Protein AF-A0A660LXP2-F1 (afdb_monomer_lite)

Foldseek 3Di:
DADDDDPVLVVVVCCVVPPPVDPDDDDDDDPPPCSLLSVLLVQVCCQLPDAPDDDDDDDPDVVCCVVPNLVSNVVNCVNNVHDDPPAWHADPVVRDIHGPRD

Structure (mmCIF, N/CA/C/O backbone):
data_AF-A0A660LXP2-F1
#
_entry.id   AF-A0A660LXP2-F1
#
loop_
_atom_site.group_PDB
_atom_site.id
_atom_site.type_symbol
_atom_site.label_atom_id
_atom_site.label_alt_id
_atom_site.label_comp_id
_atom_site.label_asym_id
_atom_site.label_entity_id
_atom_site.label_seq_id
_atom_site.pdbx_PDB_ins_code
_atom_site.Cartn_x
_atom_site.Cartn_y
_atom_site.Cartn_z
_atom_site.occupancy
_atom_site.B_iso_or_equiv
_atom_site.auth_seq_id
_atom_site.auth_comp_id
_atom_site.auth_asym_id
_atom_site.auth_atom_id
_atom_site.pdbx_PDB_model_num
ATOM 1 N N . MET A 1 1 ? -5.708 15.949 -5.664 1.00 46.12 1 MET A N 1
ATOM 2 C CA . MET A 1 1 ? -4.763 15.907 -6.815 1.00 46.12 1 MET A CA 1
ATOM 3 C C . MET A 1 1 ? -4.795 14.492 -7.370 1.00 46.12 1 MET A C 1
ATOM 5 O O . MET A 1 1 ? -5.002 13.580 -6.582 1.00 46.12 1 MET A O 1
ATOM 9 N N . SER A 1 2 ? -4.636 14.283 -8.678 1.00 57.12 2 SER A N 1
ATOM 10 C CA . SER A 1 2 ? -4.462 12.931 -9.225 1.00 57.12 2 SER A CA 1
ATOM 11 C C . SER A 1 2 ? -3.064 12.417 -8.874 1.00 57.12 2 SER A C 1
ATOM 13 O O . SER A 1 2 ? -2.081 13.140 -9.034 1.00 57.12 2 SER A O 1
ATOM 15 N N . LEU A 1 3 ? -2.967 11.192 -8.359 1.00 78.62 3 LEU A N 1
ATOM 16 C CA . LEU A 1 3 ? -1.688 10.556 -8.056 1.00 78.62 3 LEU A CA 1
ATOM 17 C C . LEU A 1 3 ? -0.933 10.259 -9.362 1.00 78.62 3 LEU A C 1
ATOM 19 O O . LEU A 1 3 ? -1.321 9.367 -10.108 1.00 78.62 3 LEU A O 1
ATOM 23 N N . GLU A 1 4 ? 0.159 10.978 -9.620 1.00 84.88 4 GLU A N 1
ATOM 24 C CA . GLU A 1 4 ? 1.060 10.690 -10.742 1.00 84.88 4 GLU A CA 1
ATOM 25 C C . GLU A 1 4 ? 2.181 9.735 -10.307 1.00 84.88 4 GLU A C 1
ATOM 27 O O . GLU A 1 4 ? 2.966 10.032 -9.398 1.00 84.88 4 GLU A O 1
ATOM 32 N N . LEU A 1 5 ? 2.265 8.574 -10.961 1.00 87.62 5 LEU A N 1
ATOM 33 C CA . LEU A 1 5 ? 3.306 7.578 -10.718 1.00 87.62 5 LEU A CA 1
ATOM 34 C C . LEU A 1 5 ? 4.524 7.824 -11.613 1.00 87.62 5 LEU A C 1
ATOM 36 O O . LEU A 1 5 ? 4.410 8.186 -12.783 1.00 87.62 5 LEU A O 1
ATOM 40 N N . LYS A 1 6 ? 5.728 7.572 -11.085 1.00 89.88 6 LYS A N 1
ATOM 41 C CA . LYS A 1 6 ? 6.942 7.559 -11.917 1.00 89.88 6 LYS A CA 1
ATOM 42 C C . LYS A 1 6 ? 6.855 6.416 -12.937 1.00 89.88 6 LYS A C 1
ATOM 44 O O . LYS A 1 6 ? 6.303 5.374 -12.592 1.00 89.88 6 LYS A O 1
ATOM 49 N N . PRO A 1 7 ? 7.527 6.499 -14.101 1.00 91.88 7 PRO A N 1
ATOM 50 C CA . PRO A 1 7 ? 7.448 5.458 -15.133 1.00 91.88 7 PRO A CA 1
ATOM 51 C C . PRO A 1 7 ? 7.713 4.033 -14.621 1.00 91.88 7 PRO A C 1
ATOM 53 O O . PRO A 1 7 ? 6.982 3.107 -14.942 1.00 91.88 7 PRO A O 1
ATOM 56 N N . LYS A 1 8 ? 8.708 3.857 -13.739 1.00 90.25 8 LYS A N 1
ATOM 57 C CA . LYS A 1 8 ? 9.015 2.548 -13.135 1.00 90.25 8 LYS A CA 1
ATOM 58 C C . LYS A 1 8 ? 7.977 2.079 -12.104 1.00 90.25 8 LYS A C 1
ATOM 60 O O . LYS A 1 8 ? 7.868 0.889 -11.844 1.00 90.25 8 LYS A O 1
ATOM 65 N N . GLN A 1 9 ? 7.276 2.999 -11.449 1.00 91.12 9 GLN A N 1
ATOM 66 C CA . GLN A 1 9 ? 6.177 2.647 -10.547 1.00 91.12 9 GLN A CA 1
ATOM 67 C C . GLN A 1 9 ? 4.949 2.241 -11.360 1.00 91.12 9 GLN A C 1
ATOM 69 O O . GLN A 1 9 ? 4.342 1.229 -11.037 1.00 91.12 9 GLN A O 1
ATOM 74 N N . GLN A 1 10 ? 4.660 2.969 -12.444 1.00 92.31 10 GLN A N 1
ATOM 75 C CA . GLN A 1 10 ? 3.593 2.619 -13.376 1.00 92.31 10 GLN A CA 1
ATOM 76 C C . GLN A 1 10 ? 3.816 1.227 -13.970 1.00 92.31 10 GLN A C 1
ATOM 78 O O . GLN A 1 10 ? 2.943 0.384 -13.842 1.00 92.31 10 GLN A O 1
ATOM 83 N N . SER A 1 11 ? 5.029 0.918 -14.444 1.00 92.44 11 SER A N 1
ATOM 84 C CA . SER A 1 11 ? 5.323 -0.419 -14.978 1.00 92.44 11 SER A CA 1
ATOM 85 C C . SER A 1 11 ? 5.099 -1.550 -13.969 1.00 92.44 11 SER A C 1
ATOM 87 O O . SER A 1 11 ? 4.856 -2.678 -14.364 1.00 92.44 11 SER A O 1
ATOM 89 N N . VAL A 1 12 ? 5.228 -1.283 -12.661 1.00 92.12 12 VAL A N 1
ATOM 90 C CA . VAL A 1 12 ? 4.916 -2.288 -11.630 1.00 92.12 12 VAL A CA 1
ATOM 91 C C . VAL A 1 12 ? 3.407 -2.501 -11.529 1.00 92.12 12 VAL A C 1
ATOM 93 O O . VAL A 1 12 ? 2.985 -3.642 -11.405 1.00 92.12 12 VAL A O 1
ATOM 96 N N . VAL A 1 13 ? 2.612 -1.431 -11.586 1.00 90.50 13 VAL A N 1
ATOM 97 C CA . VAL A 1 13 ? 1.142 -1.515 -11.589 1.00 90.50 13 VAL A CA 1
ATOM 98 C C . VAL A 1 13 ? 0.649 -2.238 -12.839 1.00 90.50 13 VAL A C 1
ATOM 100 O O . VAL A 1 13 ? -0.164 -3.147 -12.721 1.00 90.50 13 VAL A O 1
ATOM 103 N N . ASP A 1 14 ? 1.202 -1.899 -14.004 1.00 91.75 14 ASP A N 1
ATOM 104 C CA . ASP A 1 14 ? 0.851 -2.532 -15.279 1.00 91.75 14 ASP A CA 1
ATOM 105 C C . ASP A 1 14 ? 1.116 -4.047 -15.224 1.00 91.75 14 ASP A C 1
ATOM 107 O O . ASP A 1 14 ? 0.238 -4.839 -15.538 1.00 91.75 14 ASP A O 1
ATOM 111 N N . ILE A 1 15 ? 2.282 -4.472 -14.711 1.00 91.69 15 ILE A N 1
ATOM 112 C CA . ILE A 1 15 ? 2.603 -5.902 -14.543 1.00 91.69 15 ILE A CA 1
ATOM 113 C C . ILE A 1 15 ? 1.582 -6.617 -13.644 1.00 91.69 15 ILE A C 1
ATOM 115 O O . ILE A 1 15 ? 1.214 -7.749 -13.930 1.00 91.69 15 ILE A O 1
ATOM 119 N N . ILE A 1 16 ? 1.122 -5.989 -12.559 1.00 87.81 16 ILE A N 1
ATOM 120 C CA . ILE A 1 16 ? 0.162 -6.615 -11.631 1.00 87.81 16 ILE A CA 1
ATOM 121 C C . ILE A 1 16 ? -1.200 -6.807 -12.282 1.00 87.81 16 ILE A C 1
ATOM 123 O O . ILE A 1 16 ? -1.846 -7.826 -12.058 1.00 87.81 16 ILE A O 1
ATOM 127 N N . ASN A 1 17 ? -1.637 -5.817 -13.054 1.00 86.50 17 ASN A N 1
ATOM 128 C CA . ASN A 1 17 ? -2.966 -5.820 -13.648 1.00 86.50 17 ASN A CA 1
ATOM 129 C C . ASN A 1 17 ? -3.031 -6.679 -14.917 1.00 86.50 17 ASN A C 1
ATOM 131 O O . ASN A 1 17 ? -4.051 -7.325 -15.157 1.00 86.50 17 ASN A O 1
ATOM 135 N N . ASP A 1 18 ? -1.952 -6.704 -15.705 1.00 90.75 18 ASP A N 1
ATOM 136 C CA . ASP A 1 18 ? -1.976 -7.241 -17.068 1.00 90.75 18 ASP A CA 1
ATOM 137 C C . ASP A 1 18 ? -1.254 -8.592 -17.221 1.00 90.75 18 ASP A C 1
ATOM 139 O O . ASP A 1 18 ? -1.448 -9.270 -18.232 1.00 90.75 18 ASP A O 1
ATOM 143 N N . CYS A 1 19 ? -0.438 -9.008 -16.244 1.00 89.75 19 CYS A N 1
ATOM 144 C CA . CYS A 1 19 ? 0.328 -10.261 -16.289 1.00 89.75 19 CYS A CA 1
ATOM 145 C C . CYS A 1 19 ? -0.153 -11.243 -15.202 1.00 89.75 19 CYS A C 1
ATOM 147 O O . CYS A 1 19 ? 0.502 -11.377 -14.163 1.00 89.75 19 CYS A O 1
ATOM 149 N N . PRO A 1 20 ? -1.285 -11.948 -15.407 1.00 84.44 20 PRO A N 1
ATOM 150 C CA . PRO A 1 20 ? -1.863 -12.852 -14.406 1.00 84.44 20 PRO A CA 1
ATOM 151 C C . PRO A 1 20 ? -0.959 -14.040 -14.038 1.00 84.44 20 PRO A C 1
ATOM 153 O O . PRO A 1 20 ? -1.202 -14.705 -13.039 1.00 84.44 20 PRO A O 1
ATOM 156 N N . GLU A 1 21 ? 0.071 -14.328 -14.833 1.00 90.56 21 GLU A N 1
ATOM 157 C CA . GLU A 1 21 ? 1.092 -15.338 -14.552 1.00 90.56 21 GLU A CA 1
ATOM 158 C C . GLU A 1 21 ? 2.152 -14.893 -13.528 1.00 90.56 21 GLU A C 1
ATOM 160 O O . GLU A 1 21 ? 2.980 -15.700 -13.100 1.00 90.56 21 GLU A O 1
ATOM 165 N N . VAL A 1 22 ? 2.179 -13.608 -13.160 1.00 86.94 22 VAL A N 1
ATOM 166 C CA . VAL A 1 22 ? 3.131 -13.069 -12.186 1.00 86.94 22 VAL A CA 1
ATOM 167 C C . VAL A 1 22 ? 2.557 -13.198 -10.779 1.00 86.94 22 VAL A C 1
ATOM 169 O O . VAL A 1 22 ? 1.853 -12.326 -10.281 1.00 86.94 22 VAL A O 1
ATOM 172 N N . ASP A 1 23 ? 2.953 -14.262 -10.085 1.00 86.38 23 ASP A N 1
ATOM 173 C CA . ASP A 1 23 ? 2.489 -14.525 -8.715 1.00 86.38 23 ASP A CA 1
ATOM 174 C C . ASP A 1 23 ? 3.214 -13.691 -7.645 1.00 86.38 23 ASP A C 1
ATOM 176 O O . ASP A 1 23 ? 2.816 -13.646 -6.480 1.00 86.38 23 ASP A O 1
ATOM 180 N N . THR A 1 24 ? 4.367 -13.098 -7.970 1.00 88.00 24 THR A N 1
ATOM 181 C CA . THR A 1 24 ? 5.209 -12.414 -6.979 1.00 88.00 24 THR A CA 1
ATOM 182 C C . THR A 1 24 ? 5.988 -11.262 -7.587 1.00 88.00 24 THR A C 1
ATOM 184 O O . THR A 1 24 ? 6.712 -11.419 -8.569 1.00 88.00 24 THR A O 1
ATOM 187 N N . ILE A 1 25 ? 5.938 -10.114 -6.910 1.00 89.19 25 ILE A N 1
ATOM 188 C CA . ILE A 1 25 ? 6.740 -8.938 -7.245 1.00 89.19 25 ILE A CA 1
ATOM 189 C C . ILE A 1 25 ? 7.721 -8.636 -6.127 1.00 89.19 25 ILE A C 1
ATOM 191 O O . ILE A 1 25 ? 7.361 -8.495 -4.958 1.00 89.19 25 ILE A O 1
ATOM 195 N N . TYR A 1 26 ? 8.984 -8.472 -6.513 1.00 91.06 26 TYR A N 1
ATOM 196 C CA . TYR A 1 26 ? 10.056 -8.135 -5.593 1.00 91.06 26 TYR A CA 1
ATOM 197 C C . TYR A 1 26 ? 10.612 -6.735 -5.866 1.00 91.06 26 TYR A C 1
ATOM 199 O O . TYR A 1 26 ? 11.274 -6.480 -6.872 1.00 91.06 26 TYR A O 1
ATOM 207 N N . LEU A 1 27 ? 10.363 -5.810 -4.934 1.00 91.62 27 LEU A N 1
ATOM 208 C CA . LEU A 1 27 ? 10.813 -4.420 -5.029 1.00 91.62 27 LEU A CA 1
ATOM 209 C C . LEU A 1 27 ? 12.113 -4.208 -4.237 1.00 91.62 27 LEU A C 1
ATOM 211 O O . LEU A 1 27 ? 12.094 -3.992 -3.024 1.00 91.62 27 LEU A O 1
ATOM 215 N N . ILE A 1 28 ? 13.250 -4.178 -4.937 1.00 91.56 28 ILE A N 1
ATOM 216 C CA . ILE A 1 28 ? 14.583 -3.916 -4.366 1.00 91.56 28 ILE A CA 1
ATOM 217 C C . ILE A 1 28 ? 15.192 -2.608 -4.894 1.00 91.56 28 ILE A C 1
ATOM 219 O O . ILE A 1 28 ? 14.878 -2.144 -5.989 1.00 91.56 28 ILE A O 1
ATOM 223 N N . GLY A 1 29 ? 16.053 -1.976 -4.092 1.00 87.12 29 GLY A N 1
ATOM 224 C CA . GLY A 1 29 ? 16.817 -0.790 -4.489 1.00 87.12 29 GLY A CA 1
ATOM 225 C C . GLY A 1 29 ? 17.053 0.194 -3.346 1.00 87.12 29 GLY A C 1
ATOM 226 O O . GLY A 1 29 ? 16.659 -0.053 -2.204 1.00 87.12 29 GLY A O 1
ATOM 227 N N . ALA A 1 30 ? 17.648 1.342 -3.674 1.00 89.44 30 ALA A N 1
ATOM 228 C CA . ALA A 1 30 ? 18.045 2.374 -2.715 1.00 89.44 30 ALA A CA 1
ATOM 229 C C . ALA A 1 30 ? 16.889 2.887 -1.835 1.00 89.44 30 ALA A C 1
ATOM 231 O O . ALA A 1 30 ? 15.718 2.859 -2.217 1.00 89.44 30 ALA A O 1
ATOM 232 N N . VAL A 1 31 ? 17.204 3.362 -0.631 1.00 86.06 31 VAL A N 1
ATOM 233 C CA . VAL A 1 31 ? 16.223 3.987 0.274 1.00 86.06 31 VAL A CA 1
ATOM 234 C C . VAL A 1 31 ? 15.653 5.262 -0.370 1.00 86.06 31 VAL A C 1
ATOM 236 O O . VAL A 1 31 ? 16.336 5.927 -1.139 1.00 86.06 31 VAL A O 1
ATOM 239 N N . GLY A 1 32 ? 14.386 5.589 -0.093 1.00 83.62 32 GLY A N 1
ATOM 240 C CA . GLY A 1 32 ? 13.752 6.823 -0.587 1.00 83.62 32 GLY A CA 1
ATOM 241 C C . GLY A 1 32 ? 13.226 6.770 -2.027 1.00 83.62 32 GLY A C 1
ATOM 242 O O . GLY A 1 32 ? 12.720 7.763 -2.534 1.00 83.62 32 GLY A O 1
ATOM 243 N N . THR A 1 33 ? 13.279 5.616 -2.698 1.00 86.56 33 THR A N 1
ATOM 244 C CA . THR A 1 33 ? 12.814 5.481 -4.094 1.00 86.56 33 THR A CA 1
ATOM 245 C C . THR A 1 33 ? 11.319 5.150 -4.240 1.00 86.56 33 THR A C 1
ATOM 247 O O . THR A 1 33 ? 10.914 4.677 -5.297 1.00 86.56 33 THR A O 1
ATOM 250 N N . GLY A 1 34 ? 10.502 5.325 -3.193 1.00 88.50 34 GLY A N 1
ATOM 251 C CA . GLY A 1 34 ? 9.040 5.141 -3.262 1.00 88.50 34 GLY A CA 1
ATOM 252 C C . GLY A 1 34 ? 8.544 3.691 -3.377 1.00 88.50 34 GLY A C 1
ATOM 253 O O . GLY A 1 34 ? 7.430 3.461 -3.835 1.00 88.50 34 GLY A O 1
ATOM 254 N N . LYS A 1 35 ? 9.360 2.698 -2.987 1.00 91.44 35 LYS A N 1
ATOM 255 C CA . LYS A 1 35 ? 8.986 1.265 -3.052 1.00 91.44 35 LYS A CA 1
ATOM 256 C C . LYS A 1 35 ? 7.869 0.892 -2.078 1.00 91.44 35 LYS A C 1
ATOM 258 O O . LYS A 1 35 ? 6.982 0.126 -2.423 1.00 91.44 35 LYS A O 1
ATOM 263 N N . THR A 1 36 ? 7.927 1.420 -0.857 1.00 91.81 36 THR A N 1
ATOM 264 C CA . THR A 1 36 ? 6.873 1.184 0.138 1.00 91.81 36 THR A CA 1
ATOM 265 C C . THR A 1 36 ? 5.563 1.830 -0.306 1.00 91.81 36 THR A C 1
ATOM 267 O O . THR A 1 36 ? 4.515 1.222 -0.146 1.00 91.81 36 THR A O 1
ATOM 270 N N . ASP A 1 37 ? 5.635 3.015 -0.914 1.00 91.25 37 ASP A N 1
ATOM 271 C CA . ASP A 1 37 ? 4.457 3.750 -1.378 1.00 91.25 37 ASP A CA 1
ATOM 272 C C . ASP A 1 37 ? 3.757 3.029 -2.532 1.00 91.25 37 ASP A C 1
ATOM 274 O O . ASP A 1 37 ? 2.540 2.911 -2.514 1.00 91.25 37 ASP A O 1
ATOM 278 N N . ILE A 1 38 ? 4.505 2.485 -3.503 1.00 92.62 38 ILE A N 1
ATOM 279 C CA . ILE A 1 38 ? 3.879 1.722 -4.594 1.00 92.62 38 ILE A CA 1
ATOM 280 C C . ILE A 1 38 ? 3.274 0.407 -4.088 1.00 92.62 38 ILE A C 1
ATOM 282 O O . ILE A 1 38 ? 2.158 0.075 -4.461 1.00 92.62 38 ILE A O 1
ATOM 286 N N . ALA A 1 39 ? 3.942 -0.299 -3.168 1.00 92.88 39 ALA A N 1
ATOM 287 C CA . ALA A 1 39 ? 3.363 -1.487 -2.539 1.00 92.88 39 ALA A CA 1
ATOM 288 C C . ALA A 1 39 ? 2.080 -1.157 -1.753 1.00 92.88 39 ALA A C 1
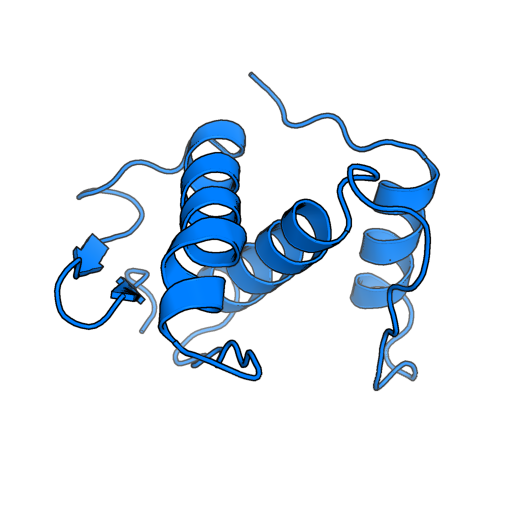ATOM 290 O O . ALA A 1 39 ? 1.136 -1.938 -1.767 1.00 92.88 39 ALA A O 1
ATOM 291 N N . ALA A 1 40 ? 2.039 0.005 -1.093 1.00 93.88 40 ALA A N 1
ATOM 292 C CA . ALA A 1 40 ? 0.847 0.490 -0.408 1.00 93.88 40 ALA A CA 1
ATOM 293 C C . ALA A 1 40 ? -0.279 0.851 -1.383 1.00 93.88 40 ALA A C 1
ATOM 295 O O . ALA A 1 40 ? -1.420 0.478 -1.148 1.00 93.88 40 ALA A O 1
ATOM 296 N N . HIS A 1 41 ? 0.046 1.527 -2.488 1.00 93.12 41 HIS A N 1
ATOM 297 C CA . HIS A 1 41 ? -0.905 1.851 -3.552 1.00 93.12 41 HIS A CA 1
ATOM 298 C C . HIS A 1 41 ? -1.630 0.600 -4.058 1.00 93.12 41 HIS A C 1
ATOM 300 O O . HIS A 1 41 ? -2.854 0.606 -4.122 1.00 93.12 41 HIS A O 1
ATOM 306 N N . ILE A 1 42 ? -0.868 -0.457 -4.352 1.00 91.69 42 ILE A N 1
ATOM 307 C CA . ILE A 1 42 ? -1.387 -1.744 -4.828 1.00 91.69 42 ILE A CA 1
ATOM 308 C C . ILE A 1 42 ? -2.254 -2.412 -3.759 1.00 91.69 42 ILE A C 1
ATOM 310 O O . ILE A 1 42 ? -3.365 -2.832 -4.050 1.00 91.69 42 ILE A O 1
ATOM 314 N N . GLY A 1 43 ? -1.758 -2.509 -2.519 1.00 92.75 43 GLY A N 1
ATOM 315 C CA . GLY A 1 43 ? -2.507 -3.148 -1.433 1.00 92.75 43 GLY A CA 1
ATOM 316 C C . GLY A 1 43 ? -3.847 -2.457 -1.165 1.00 92.75 43 GLY A C 1
ATOM 317 O O . GLY A 1 43 ? -4.845 -3.132 -0.948 1.00 92.75 43 GLY A O 1
ATOM 318 N N . ILE A 1 44 ? -3.875 -1.122 -1.244 1.00 94.62 44 ILE A N 1
ATOM 319 C CA . ILE A 1 44 ? -5.106 -0.328 -1.154 1.00 94.62 44 ILE A CA 1
ATOM 320 C C . ILE A 1 44 ? -6.064 -0.678 -2.292 1.00 94.62 44 ILE A C 1
ATOM 322 O O . ILE A 1 44 ? -7.216 -0.972 -2.008 1.00 94.62 44 ILE A O 1
ATOM 326 N N . ASP A 1 45 ? -5.599 -0.698 -3.545 1.00 92.19 45 ASP A N 1
ATOM 327 C CA . ASP A 1 45 ? -6.470 -1.007 -4.691 1.00 92.19 45 ASP A CA 1
ATOM 328 C C . ASP A 1 45 ? -7.076 -2.398 -4.604 1.00 92.19 45 ASP A C 1
ATOM 330 O O . ASP A 1 45 ? -8.258 -2.572 -4.886 1.00 92.19 45 ASP A O 1
ATOM 334 N N . ILE A 1 46 ? -6.285 -3.388 -4.191 1.00 91.06 46 ILE A N 1
ATOM 335 C CA . ILE A 1 46 ? -6.770 -4.758 -4.039 1.00 91.06 46 ILE A CA 1
ATOM 336 C C . ILE A 1 46 ? -7.860 -4.808 -2.962 1.00 91.06 46 ILE A C 1
ATOM 338 O O . ILE A 1 46 ? -8.931 -5.358 -3.210 1.00 91.06 46 ILE A O 1
ATOM 342 N N . CYS A 1 47 ? -7.613 -4.224 -1.787 1.00 93.81 47 CYS A N 1
ATOM 343 C CA . CYS A 1 47 ? -8.596 -4.228 -0.705 1.00 93.81 47 CYS A CA 1
ATOM 344 C C . CYS A 1 47 ? -9.860 -3.429 -1.045 1.00 93.81 47 CYS A C 1
ATOM 346 O O . CYS A 1 47 ? -10.949 -3.857 -0.690 1.00 93.81 47 CYS A O 1
ATOM 348 N N . ASP A 1 48 ? -9.736 -2.301 -1.744 1.00 93.44 48 ASP A N 1
ATOM 349 C CA . ASP A 1 48 ? -10.878 -1.480 -2.163 1.00 93.44 48 ASP A CA 1
ATOM 350 C C . ASP A 1 48 ? -11.698 -2.141 -3.288 1.00 93.44 48 ASP A C 1
ATOM 352 O O . ASP A 1 48 ? -12.926 -2.075 -3.310 1.00 93.44 48 ASP A O 1
ATOM 356 N N . THR A 1 49 ? -11.036 -2.856 -4.202 1.00 91.25 49 THR A N 1
ATOM 357 C CA . THR A 1 49 ? -11.693 -3.464 -5.371 1.00 91.25 49 THR A CA 1
ATOM 358 C C . THR A 1 49 ? -12.359 -4.801 -5.051 1.00 91.25 49 THR A C 1
ATOM 360 O O . THR A 1 49 ? -13.441 -5.090 -5.567 1.00 91.25 49 THR A O 1
ATOM 363 N N . PHE A 1 50 ? -11.726 -5.649 -4.236 1.00 90.50 50 PHE A N 1
ATOM 364 C CA . PHE A 1 50 ? -12.149 -7.038 -4.051 1.00 90.50 50 PHE A CA 1
ATOM 365 C C . PHE A 1 50 ? -12.726 -7.279 -2.654 1.00 90.50 50 PHE A C 1
ATOM 367 O O . PHE A 1 50 ? -12.019 -7.175 -1.650 1.00 90.50 50 PHE A O 1
ATOM 374 N N . GLU A 1 51 ? -13.998 -7.682 -2.599 1.00 92.19 51 GLU A N 1
ATOM 375 C CA . GLU A 1 51 ? -14.702 -7.961 -1.343 1.00 92.19 51 GLU A CA 1
ATOM 376 C C . GLU A 1 51 ? -13.980 -8.996 -0.472 1.00 92.19 51 GLU A C 1
ATOM 378 O O . GLU A 1 51 ? -13.490 -10.019 -0.963 1.00 92.19 51 GLU A O 1
ATOM 383 N N . LYS A 1 52 ? -14.013 -8.772 0.849 1.00 90.19 52 LYS A N 1
ATOM 384 C CA . LYS A 1 52 ? -13.473 -9.688 1.873 1.00 90.19 52 LYS A CA 1
ATOM 385 C C . LYS A 1 52 ? -11.979 -9.986 1.705 1.00 90.19 52 LYS A C 1
ATOM 387 O O . LYS A 1 52 ? -11.510 -11.065 2.086 1.00 90.19 52 LYS A O 1
ATOM 392 N N . THR A 1 53 ? -11.228 -9.046 1.139 1.00 92.75 53 THR A N 1
ATOM 393 C CA . THR A 1 53 ? -9.778 -9.170 0.993 1.00 92.75 53 THR A CA 1
ATOM 394 C C . THR A 1 53 ? -9.075 -8.695 2.256 1.00 92.75 53 THR A C 1
ATOM 396 O O . THR A 1 53 ? -9.156 -7.531 2.630 1.00 92.75 53 THR A O 1
ATOM 399 N N . TYR A 1 54 ? -8.308 -9.589 2.883 1.00 91.88 54 TYR A N 1
ATOM 400 C CA . TYR A 1 54 ? -7.440 -9.241 4.005 1.00 91.88 54 TYR A CA 1
ATOM 401 C C . TYR A 1 54 ? -5.973 -9.215 3.568 1.00 91.88 54 TYR A C 1
ATOM 403 O O . TYR A 1 54 ? -5.392 -10.259 3.258 1.00 91.88 54 TYR A O 1
ATOM 411 N N . TRP A 1 55 ? -5.361 -8.027 3.555 1.00 92.38 55 TRP A N 1
ATOM 412 C CA . TRP A 1 55 ? -3.986 -7.837 3.086 1.00 92.38 55 TRP A CA 1
ATOM 413 C C . TRP A 1 55 ? -3.003 -7.574 4.229 1.00 92.38 55 TRP A C 1
ATOM 415 O O . TRP A 1 55 ? -2.904 -6.470 4.769 1.00 92.38 55 TRP A O 1
ATOM 425 N N . THR A 1 56 ? -2.219 -8.591 4.583 1.00 91.06 56 THR A N 1
ATOM 426 C CA . THR A 1 56 ? -1.274 -8.492 5.702 1.00 91.06 56 THR A CA 1
ATOM 427 C C . THR A 1 56 ? 0.059 -7.879 5.283 1.00 91.06 56 THR A C 1
ATOM 429 O O . THR A 1 56 ? 0.699 -8.301 4.320 1.00 91.06 56 THR A O 1
ATOM 432 N N . VAL A 1 57 ? 0.548 -6.932 6.083 1.00 89.56 57 VAL A N 1
ATOM 433 C CA . VAL A 1 57 ? 1.851 -6.290 5.889 1.00 89.56 57 VAL A CA 1
ATOM 434 C C . VAL A 1 57 ? 2.834 -6.732 6.966 1.00 89.56 57 VAL A C 1
ATOM 436 O O . VAL A 1 57 ? 2.616 -6.528 8.159 1.00 89.56 57 VAL A O 1
ATOM 439 N N . PHE A 1 58 ? 3.988 -7.248 6.542 1.00 87.62 58 PHE A N 1
ATOM 440 C CA . PHE A 1 58 ? 5.023 -7.735 7.452 1.00 87.62 58 PHE A CA 1
ATOM 441 C C . PHE A 1 58 ? 6.277 -6.853 7.453 1.00 87.62 58 PHE A C 1
ATOM 443 O O . PHE A 1 58 ? 6.755 -6.362 6.427 1.00 87.62 58 PHE A O 1
ATOM 450 N N . ARG A 1 59 ? 6.877 -6.697 8.636 1.00 89.12 59 ARG A N 1
ATOM 451 C CA . ARG A 1 59 ? 8.235 -6.173 8.833 1.00 89.12 59 ARG A CA 1
ATOM 452 C C . ARG A 1 59 ? 8.924 -6.996 9.906 1.00 89.12 59 ARG A C 1
ATOM 454 O O . ARG A 1 59 ? 8.264 -7.559 10.769 1.00 89.12 59 ARG A O 1
ATOM 461 N N . LYS A 1 60 ? 10.260 -6.966 9.904 1.00 90.44 60 LYS A N 1
ATOM 462 C CA . LYS A 1 60 ? 11.076 -7.623 10.935 1.00 90.44 60 LYS A CA 1
ATOM 463 C C . LYS A 1 60 ? 10.620 -7.262 12.356 1.00 90.44 60 LYS A C 1
ATOM 465 O O . LYS A 1 60 ? 10.516 -8.141 13.195 1.00 90.44 60 LYS A O 1
ATOM 470 N N . ASN A 1 61 ? 10.326 -5.979 12.596 1.00 90.25 61 ASN A N 1
ATOM 471 C CA . ASN A 1 61 ? 9.875 -5.470 13.890 1.00 90.25 61 ASN A CA 1
ATOM 472 C C . ASN A 1 61 ? 8.658 -4.550 13.712 1.00 90.25 61 ASN A C 1
ATOM 474 O O . ASN A 1 61 ? 8.654 -3.698 12.814 1.00 90.25 61 ASN A O 1
ATOM 478 N N . ILE A 1 62 ? 7.690 -4.631 14.632 1.00 86.62 62 ILE A N 1
ATOM 479 C CA . ILE A 1 62 ? 6.477 -3.796 14.610 1.00 86.62 62 ILE A CA 1
ATOM 480 C C . ILE A 1 62 ? 6.793 -2.296 14.707 1.00 86.62 62 ILE A C 1
ATOM 482 O O . ILE A 1 62 ? 6.195 -1.483 14.010 1.00 86.62 62 ILE A O 1
ATOM 486 N N . SER A 1 63 ? 7.808 -1.906 15.485 1.00 90.38 63 SER A N 1
ATOM 487 C CA . SER A 1 63 ? 8.239 -0.504 15.601 1.00 90.38 63 SER A CA 1
ATOM 488 C C . SER A 1 63 ? 8.764 0.074 14.282 1.00 90.38 63 SER A C 1
ATOM 490 O O . SER A 1 63 ? 8.691 1.281 14.051 1.00 90.38 63 SER A O 1
ATOM 492 N N . THR A 1 64 ? 9.290 -0.769 13.393 1.00 88.62 64 THR A N 1
ATOM 493 C CA . THR A 1 64 ? 9.700 -0.361 12.045 1.00 88.62 64 THR A CA 1
ATOM 494 C C . THR A 1 64 ? 8.492 -0.254 11.121 1.00 88.62 64 THR A C 1
ATOM 496 O O . THR A 1 64 ? 8.432 0.689 10.336 1.00 88.62 64 THR A O 1
ATOM 499 N N . ALA A 1 65 ? 7.508 -1.154 11.235 1.00 86.62 65 ALA A N 1
ATOM 500 C CA . ALA A 1 65 ? 6.249 -1.039 10.495 1.00 86.62 65 ALA A CA 1
ATOM 501 C C . ALA A 1 65 ? 5.531 0.280 10.816 1.00 86.62 65 ALA A C 1
ATOM 503 O O . ALA A 1 65 ? 5.235 1.042 9.897 1.00 86.62 65 ALA A O 1
ATOM 504 N N . LYS A 1 66 ? 5.390 0.606 12.109 1.00 89.25 66 LYS A N 1
ATOM 505 C CA . LYS A 1 66 ? 4.782 1.858 12.599 1.00 89.25 66 LYS A CA 1
ATOM 506 C C . LYS A 1 66 ? 5.455 3.115 12.055 1.00 89.25 66 LYS A C 1
ATOM 508 O O . LYS A 1 66 ? 4.779 4.082 11.740 1.00 89.25 66 LYS A O 1
ATOM 513 N N . ARG A 1 67 ? 6.783 3.101 11.917 1.00 87.00 67 ARG A N 1
ATOM 514 C CA . ARG A 1 67 ? 7.553 4.263 11.441 1.00 87.00 67 ARG A CA 1
ATOM 515 C C . ARG A 1 67 ? 7.651 4.384 9.924 1.00 87.00 67 ARG A C 1
ATOM 517 O O . ARG A 1 67 ? 8.011 5.452 9.451 1.00 87.00 67 ARG A O 1
ATOM 524 N N . SER A 1 68 ? 7.423 3.305 9.173 1.00 85.88 68 SER A N 1
ATOM 525 C CA . SER A 1 68 ? 7.732 3.288 7.735 1.00 85.88 68 SER A CA 1
ATOM 526 C C . SER A 1 68 ? 6.587 2.861 6.835 1.00 85.88 68 SER A C 1
ATOM 528 O O . SER A 1 68 ? 6.450 3.432 5.766 1.00 85.88 68 SER A O 1
ATOM 530 N N . VAL A 1 69 ? 5.786 1.863 7.215 1.00 90.38 69 VAL A N 1
ATOM 531 C CA . VAL A 1 69 ? 4.772 1.311 6.306 1.00 90.38 69 VAL A CA 1
ATOM 532 C C . VAL A 1 69 ? 3.412 1.933 6.539 1.00 90.38 69 VAL A C 1
ATOM 534 O O . VAL A 1 69 ? 2.805 2.397 5.585 1.00 90.38 69 VAL A O 1
ATOM 537 N N . ILE A 1 70 ? 2.970 2.012 7.794 1.00 90.88 70 ILE A N 1
ATOM 538 C CA . ILE A 1 70 ? 1.684 2.633 8.135 1.00 90.88 70 ILE A CA 1
ATOM 539 C C . ILE A 1 70 ? 1.593 4.069 7.583 1.00 90.88 70 ILE A C 1
ATOM 541 O O . ILE A 1 70 ? 0.625 4.359 6.884 1.00 90.88 70 ILE A O 1
ATOM 545 N N . PRO A 1 71 ? 2.613 4.942 7.749 1.00 91.75 71 PRO A N 1
ATOM 546 C CA . PRO A 1 71 ? 2.581 6.272 7.143 1.00 91.75 71 PRO A CA 1
ATOM 547 C C . PRO A 1 71 ? 2.486 6.253 5.613 1.00 91.75 71 PRO A C 1
ATOM 549 O O . PRO A 1 71 ? 1.797 7.099 5.052 1.00 91.75 71 PRO A O 1
ATOM 552 N N . SER A 1 72 ? 3.134 5.298 4.933 1.00 93.31 72 SER A N 1
ATOM 553 C CA . SER A 1 72 ? 3.023 5.153 3.473 1.00 93.31 72 SER A CA 1
ATOM 554 C C . SER A 1 72 ? 1.599 4.802 3.044 1.00 93.31 72 SER A C 1
ATOM 556 O O . SER A 1 72 ? 1.108 5.401 2.094 1.00 93.31 72 SER A O 1
ATOM 558 N N . TYR A 1 73 ? 0.917 3.890 3.747 1.00 95.25 73 TYR A N 1
ATOM 559 C CA . TYR A 1 73 ? -0.483 3.548 3.452 1.00 95.25 73 TYR A CA 1
ATOM 560 C C . TYR A 1 73 ? -1.414 4.742 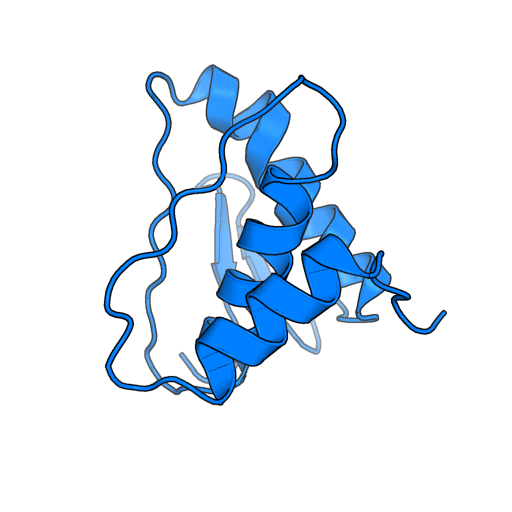3.666 1.00 95.25 73 TYR A C 1
ATOM 562 O O . TYR A 1 73 ? -2.157 5.099 2.759 1.00 95.25 73 TYR A O 1
ATOM 570 N N . LEU A 1 74 ? -1.307 5.425 4.808 1.00 94.56 74 LEU A N 1
ATOM 571 C CA . LEU A 1 74 ? -2.120 6.614 5.090 1.00 94.56 74 LEU A CA 1
ATOM 572 C C . LEU A 1 74 ? -1.855 7.745 4.083 1.00 94.56 74 LEU A C 1
ATOM 574 O O . LEU A 1 74 ? -2.786 8.379 3.598 1.00 94.56 74 LEU A O 1
ATOM 578 N N . THR A 1 75 ? -0.591 7.951 3.699 1.00 92.56 75 THR A N 1
ATOM 579 C CA . THR A 1 75 ? -0.230 8.929 2.659 1.00 92.56 75 THR A CA 1
ATOM 580 C C . THR A 1 75 ? -0.803 8.535 1.297 1.00 92.56 75 THR A C 1
ATOM 582 O O . TH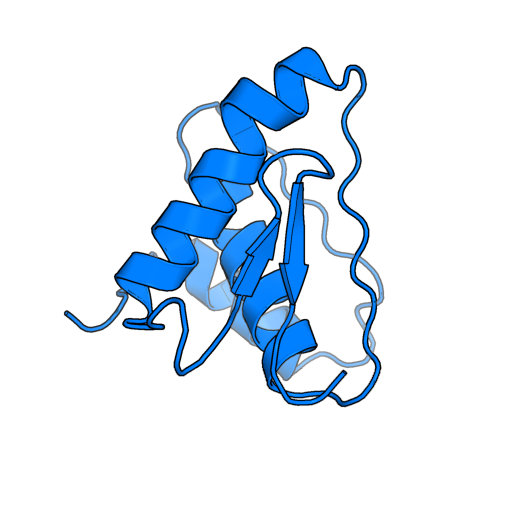R A 1 75 ? -1.189 9.405 0.524 1.00 92.56 75 THR A O 1
ATOM 585 N N . MET A 1 76 ? -0.839 7.243 0.954 1.00 93.44 76 MET A N 1
ATOM 586 C CA . MET A 1 76 ? -1.423 6.799 -0.314 1.00 93.44 76 MET A CA 1
ATOM 587 C C . MET A 1 76 ? -2.941 6.952 -0.339 1.00 93.44 76 MET A C 1
ATOM 589 O O . MET A 1 76 ? -3.453 7.365 -1.373 1.00 93.44 76 MET A O 1
ATOM 593 N N . LEU A 1 77 ? -3.640 6.694 0.769 1.00 95.06 77 LEU A N 1
ATOM 594 C CA . LEU A 1 77 ? -5.077 6.965 0.884 1.00 95.06 77 LEU A CA 1
ATOM 595 C C . LEU A 1 77 ? -5.376 8.445 0.610 1.00 95.06 77 LEU A C 1
ATOM 597 O O . LEU A 1 77 ? -6.155 8.754 -0.290 1.00 95.06 77 LEU A O 1
ATOM 601 N N . ASP A 1 78 ? -4.652 9.347 1.280 1.00 93.56 78 ASP A N 1
ATOM 602 C CA . ASP A 1 78 ? -4.759 10.796 1.065 1.00 93.56 78 ASP A CA 1
ATOM 603 C C . ASP A 1 78 ? -4.479 11.187 -0.398 1.00 93.56 78 ASP A C 1
ATOM 605 O O . ASP A 1 78 ? -5.277 11.865 -1.044 1.00 93.56 78 ASP A O 1
ATOM 609 N N . ARG A 1 79 ? -3.390 10.677 -0.991 1.00 91.50 79 ARG A N 1
ATOM 610 C CA . ARG A 1 79 ? -3.050 10.975 -2.395 1.00 91.50 79 ARG A CA 1
ATOM 611 C C . ARG A 1 79 ? -4.044 10.420 -3.410 1.00 91.50 79 ARG A C 1
ATOM 613 O O . ARG A 1 79 ? -4.139 10.962 -4.511 1.00 91.50 79 ARG A O 1
ATOM 620 N N . LYS A 1 80 ? -4.749 9.343 -3.071 1.00 91.81 80 LYS A N 1
ATOM 621 C CA . LYS A 1 80 ? -5.825 8.770 -3.889 1.00 91.81 80 LYS A CA 1
ATOM 622 C C . LYS A 1 80 ? -7.174 9.447 -3.614 1.00 91.81 80 LYS A C 1
ATOM 624 O O . LYS A 1 80 ? -8.137 9.155 -4.309 1.00 91.81 80 LYS A O 1
ATOM 629 N N . ASN A 1 81 ? -7.205 10.435 -2.715 1.00 93.50 81 ASN A N 1
ATOM 630 C CA . ASN A 1 81 ? -8.381 11.191 -2.281 1.00 93.50 81 ASN A CA 1
ATOM 631 C C . ASN A 1 81 ? -9.441 10.323 -1.575 1.00 93.50 81 ASN A C 1
ATOM 633 O O . ASN A 1 81 ? -10.616 10.677 -1.599 1.00 93.50 81 ASN A O 1
ATOM 637 N N . PHE A 1 82 ? -9.019 9.223 -0.940 1.00 95.06 82 PHE A N 1
ATOM 638 C CA . PHE A 1 82 ? -9.868 8.463 -0.023 1.00 95.06 82 PHE A CA 1
ATOM 639 C C . PHE A 1 82 ? -10.064 9.257 1.265 1.00 95.06 82 PHE A C 1
ATOM 641 O O . PHE A 1 82 ? -9.121 9.854 1.793 1.00 95.06 82 PHE A O 1
ATOM 648 N N . LYS A 1 83 ? -11.274 9.220 1.808 1.00 95.56 83 LYS A N 1
ATOM 649 C CA . LYS A 1 83 ? -11.646 9.922 3.030 1.00 95.56 83 LYS A CA 1
ATOM 650 C C . LYS A 1 83 ? -11.978 8.943 4.142 1.00 95.56 83 LYS A C 1
ATOM 652 O O . LYS A 1 83 ? -12.823 8.060 3.998 1.00 95.56 83 LYS A O 1
ATOM 657 N N . GLU A 1 84 ? -11.355 9.154 5.293 1.00 96.56 84 GLU A N 1
ATOM 658 C CA . GLU A 1 84 ? -11.694 8.410 6.499 1.00 96.56 84 GLU A CA 1
ATOM 659 C C . GLU A 1 84 ? -13.135 8.718 6.947 1.00 96.56 84 GLU A C 1
ATOM 661 O O . GLU A 1 84 ? -13.554 9.875 6.988 1.00 96.56 84 GLU A O 1
ATOM 666 N N . GLY A 1 85 ? -13.894 7.677 7.284 1.00 95.19 85 GLY A N 1
ATOM 667 C CA . GLY A 1 85 ? -15.309 7.740 7.650 1.00 95.19 85 GLY A CA 1
ATOM 668 C C . GLY A 1 85 ? -16.281 7.656 6.467 1.00 95.19 85 GLY A C 1
ATOM 669 O O . GLY A 1 85 ? -17.449 7.348 6.693 1.00 95.19 85 GLY A O 1
ATOM 670 N N . GLU A 1 86 ? -15.813 7.880 5.234 1.00 95.44 86 GLU A N 1
ATOM 671 C CA . GLU A 1 86 ? -16.593 7.685 4.001 1.00 95.44 86 GLU A CA 1
ATOM 672 C C . GLU A 1 86 ? -16.100 6.436 3.255 1.00 95.44 86 GLU A C 1
ATOM 674 O O . GLU A 1 86 ? -16.832 5.455 3.137 1.00 95.44 86 GLU A O 1
ATOM 679 N N . ASP A 1 87 ? -14.839 6.450 2.815 1.00 96.31 87 ASP A N 1
ATOM 680 C CA . ASP A 1 87 ? -14.268 5.420 1.941 1.00 96.31 87 ASP A CA 1
ATOM 681 C C . ASP A 1 87 ? -13.497 4.341 2.714 1.00 96.31 87 ASP A C 1
ATOM 683 O O . ASP A 1 87 ? -13.316 3.231 2.226 1.00 96.31 87 ASP A O 1
ATOM 687 N N . TYR A 1 88 ? -13.019 4.647 3.923 1.00 97.00 88 TYR A N 1
ATOM 688 C CA . TYR A 1 88 ? -12.359 3.677 4.802 1.00 97.00 88 TYR A CA 1
ATOM 689 C C . TYR A 1 88 ? -12.449 4.093 6.275 1.00 97.00 88 TYR A C 1
ATOM 691 O O . TYR A 1 88 ? -12.776 5.230 6.604 1.00 97.00 88 TYR A O 1
ATOM 699 N N . THR A 1 89 ? -12.107 3.186 7.186 1.00 97.12 89 THR A N 1
ATOM 700 C CA . THR A 1 89 ? -11.887 3.482 8.612 1.00 97.12 89 THR A CA 1
ATOM 701 C C . THR A 1 89 ? -10.495 3.024 9.032 1.00 97.12 89 THR A C 1
ATOM 703 O O . THR A 1 89 ? -10.008 2.009 8.530 1.00 97.12 89 THR A O 1
ATOM 706 N N . TYR A 1 90 ? -9.833 3.764 9.928 1.00 96.25 90 TYR A N 1
ATOM 707 C CA . TYR A 1 90 ? -8.514 3.390 10.436 1.00 96.25 90 TYR A CA 1
ATOM 708 C C . TYR A 1 90 ? -8.524 3.167 11.951 1.00 96.25 90 TYR A C 1
ATOM 710 O O . TYR A 1 90 ? -8.783 4.066 12.750 1.00 96.25 90 TYR A O 1
ATOM 718 N N . ASN A 1 91 ? -8.182 1.949 12.367 1.00 94.69 91 ASN A N 1
ATOM 719 C CA . ASN A 1 91 ? -7.962 1.605 13.765 1.00 94.69 91 ASN A CA 1
ATOM 720 C C . ASN A 1 91 ? -6.480 1.802 14.116 1.00 94.69 91 ASN A C 1
ATOM 722 O O . ASN A 1 91 ? -5.629 0.970 13.803 1.00 94.69 91 ASN A O 1
ATOM 726 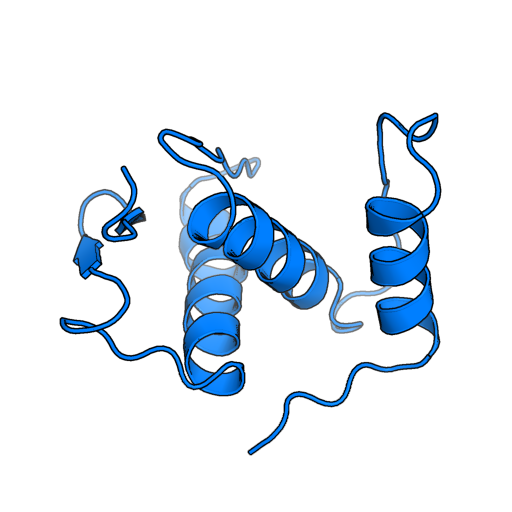N N . GLY A 1 92 ? -6.165 2.894 14.816 1.00 89.38 92 GLY A N 1
ATOM 727 C CA . GLY A 1 92 ? -4.792 3.223 15.214 1.00 89.38 92 GLY A CA 1
ATOM 728 C C . GLY A 1 92 ? -4.179 2.335 16.307 1.00 89.38 92 GLY A C 1
ATOM 729 O O . GLY A 1 92 ? -2.961 2.383 16.502 1.00 89.38 92 GLY A O 1
ATOM 730 N N . GLN A 1 93 ? -4.985 1.541 17.021 1.00 89.00 93 GLN A N 1
ATOM 731 C CA . GLN A 1 93 ? -4.499 0.596 18.030 1.00 89.00 93 GLN A CA 1
ATOM 732 C C . GLN A 1 93 ? -3.956 -0.672 17.366 1.00 89.00 93 GLN A C 1
ATOM 734 O O . GLN A 1 93 ? -2.836 -1.094 17.671 1.00 89.00 93 GLN A O 1
ATOM 739 N N . ASP A 1 94 ? -4.728 -1.220 16.427 1.00 89.62 94 ASP A N 1
ATOM 740 C CA . ASP A 1 94 ? -4.401 -2.466 15.726 1.00 89.62 94 ASP A CA 1
ATOM 741 C C . ASP A 1 94 ? -3.693 -2.2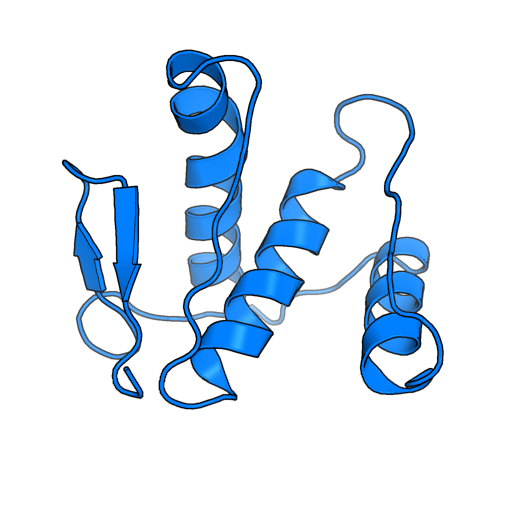31 14.382 1.00 89.62 94 ASP A C 1
ATOM 743 O O . ASP A 1 94 ? -3.153 -3.164 13.792 1.00 89.62 94 ASP A O 1
ATOM 747 N N . TYR A 1 95 ? -3.599 -0.970 13.944 1.00 90.88 95 TYR A N 1
ATOM 748 C CA . TYR A 1 95 ? -3.026 -0.545 12.662 1.00 90.88 95 TYR A CA 1
ATOM 749 C C . TYR A 1 95 ? -3.751 -1.134 11.451 1.00 90.88 95 TYR A C 1
ATOM 751 O O . TYR A 1 95 ? -3.125 -1.503 10.457 1.00 90.88 95 TYR A O 1
ATOM 759 N N . GLU A 1 96 ? -5.074 -1.198 11.546 1.00 93.31 96 GLU A N 1
ATOM 760 C CA . GLU A 1 96 ? -5.944 -1.779 10.530 1.00 93.31 96 GLU A CA 1
ATOM 761 C C . GLU A 1 96 ? -6.646 -0.679 9.733 1.00 93.31 96 GLU A C 1
ATOM 763 O O . GLU A 1 96 ? -7.203 0.255 10.311 1.00 93.31 96 GLU A O 1
ATOM 768 N N . ILE A 1 97 ? -6.609 -0.797 8.407 1.00 95.19 97 ILE A N 1
ATOM 769 C CA . ILE A 1 97 ? -7.397 0.012 7.474 1.00 95.19 97 ILE A CA 1
ATOM 770 C C . ILE A 1 97 ? -8.499 -0.899 6.952 1.00 95.19 97 ILE A C 1
ATOM 772 O O . ILE A 1 97 ? -8.197 -1.961 6.409 1.00 95.19 97 ILE A O 1
ATOM 776 N N . LYS A 1 98 ? -9.753 -0.482 7.110 1.00 96.12 98 LYS A N 1
ATOM 777 C CA . LYS A 1 98 ? -10.918 -1.259 6.696 1.00 96.12 98 LYS A CA 1
ATOM 778 C C . LYS A 1 98 ? -11.757 -0.492 5.687 1.00 96.12 98 LYS A C 1
ATOM 780 O O . LYS A 1 98 ? -12.159 0.640 5.967 1.00 96.12 98 LYS A O 1
ATOM 785 N N . PHE A 1 99 ? -12.047 -1.134 4.563 1.00 95.88 99 PHE A N 1
ATOM 786 C CA . PHE A 1 99 ? -12.9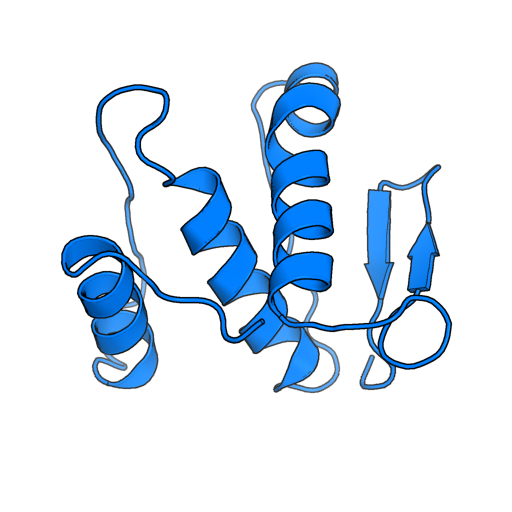23 -0.614 3.519 1.00 95.88 99 PHE A CA 1
ATOM 787 C C . PHE A 1 99 ? -14.369 -1.114 3.731 1.00 95.88 99 PHE A C 1
ATOM 789 O O . PHE A 1 99 ? -14.596 -2.092 4.450 1.00 95.88 99 PHE A O 1
ATOM 796 N N . PRO A 1 100 ? -15.387 -0.446 3.160 1.00 92.56 100 PRO A N 1
ATOM 797 C CA . PRO A 1 100 ? -16.790 -0.843 3.314 1.00 92.56 100 PRO A CA 1
ATOM 798 C C . PRO A 1 100 ? -17.123 -2.242 2.776 1.00 92.56 100 PRO A C 1
ATOM 800 O O . PRO A 1 100 ? -18.087 -2.861 3.228 1.00 92.56 100 PRO A O 1
ATOM 803 N N . ASN A 1 101 ? -16.344 -2.731 1.812 1.00 87.12 101 ASN A N 1
ATOM 804 C CA . ASN A 1 101 ? -16.546 -3.994 1.099 1.00 87.12 101 ASN A CA 1
ATOM 805 C C . ASN A 1 101 ? -16.050 -5.245 1.867 1.00 87.12 101 ASN A C 1
ATOM 807 O O . ASN A 1 101 ? -16.183 -6.368 1.369 1.00 87.12 101 ASN A O 1
ATOM 811 N N . GLY A 1 102 ? -15.534 -5.077 3.089 1.00 67.06 102 GLY A N 1
ATOM 812 C CA . GLY A 1 102 ? -15.165 -6.167 3.997 1.00 67.06 102 GLY A CA 1
ATOM 813 C C . GLY A 1 102 ? -13.686 -6.199 4.316 1.00 67.06 102 GLY A C 1
ATOM 814 O O . GLY A 1 102 ? -13.213 -7.331 4.549 1.00 67.06 102 GLY A O 1
#

Sequence (102 aa):
MSLELKPKQQSVVDIINDCPEVDTIYLIGAVGTGKTDIAAHIGIDICDTFEKTYWTVFRKNISTAKRSVIPSYLTMLDRKNFKEGEDYTYNGQDYEIKFPNG

Secondary structure (DSSP, 8-state):
---PPPHHHHHHHHHHHH-TT---------TTSSHHHHHHHHHHHHHHHSTT-------SSHHHHHHHHHHHHHHHHHHTT--BTTTBEEETTTTEEE-TT-

pLDDT: mean 90.07, std 6.79, range [46.12, 97.12]

Radius of gyration: 13.76 Å; chains: 1; bounding box: 35×31×35 Å